Protein AF-A0A497GMQ5-F1 (afdb_monomer_lite)

Secondary structure (DSSP, 8-state):
-----GGGGEEEETTTTEEEESSPBPTTT-PBPEEE-SSS-EEE-TTT--EEE---------

Structure (mmCIF, N/CA/C/O backbone):
data_AF-A0A497GMQ5-F1
#
_entry.id   AF-A0A497GMQ5-F1
#
loop_
_atom_site.group_PDB
_atom_site.id
_atom_site.type_symbol
_atom_site.label_atom_id
_atom_site.label_alt_id
_atom_site.label_comp_id
_atom_site.label_asym_id
_atom_site.label_entity_id
_atom_site.label_seq_id
_atom_site.pdbx_PDB_ins_code
_atom_site.Cartn_x
_atom_site.Cartn_y
_atom_site.Cartn_z
_atom_site.occupancy
_atom_site.B_iso_or_equiv
_atom_site.auth_seq_id
_atom_site.auth_comp_id
_atom_site.auth_asym_id
_atom_site.auth_atom_id
_atom_site.pdbx_PDB_model_num
ATOM 1 N N . MET A 1 1 ? 16.738 4.409 16.202 1.00 47.97 1 MET A N 1
ATOM 2 C CA . MET A 1 1 ? 15.521 3.651 15.823 1.00 47.97 1 MET A CA 1
ATOM 3 C C . MET A 1 1 ? 14.322 4.593 15.830 1.00 47.97 1 MET A C 1
ATOM 5 O O . MET A 1 1 ? 13.967 5.096 16.887 1.00 47.97 1 MET A O 1
ATOM 9 N N . GLY A 1 2 ? 13.754 4.915 14.664 1.00 56.94 2 GLY A N 1
ATOM 10 C CA . GLY A 1 2 ? 12.609 5.830 14.568 1.00 56.94 2 GLY A CA 1
ATOM 11 C C . GLY A 1 2 ? 11.314 5.165 15.042 1.00 56.94 2 GLY A C 1
ATOM 12 O O . GLY A 1 2 ? 11.002 4.057 14.613 1.00 56.94 2 GLY A O 1
ATOM 13 N N . LYS A 1 3 ? 10.561 5.830 15.927 1.00 61.50 3 LYS A N 1
ATOM 14 C CA . LYS A 1 3 ? 9.241 5.370 16.393 1.00 61.50 3 LYS A CA 1
ATOM 15 C C . LYS A 1 3 ? 8.294 5.194 15.199 1.00 61.50 3 LYS A C 1
ATOM 17 O O . LYS A 1 3 ? 8.156 6.095 14.372 1.00 61.50 3 LYS A O 1
ATOM 22 N N . SER A 1 4 ? 7.619 4.050 15.114 1.00 63.41 4 SER A N 1
ATOM 23 C CA . SER A 1 4 ? 6.629 3.787 14.069 1.00 63.41 4 SER A CA 1
ATOM 24 C C . S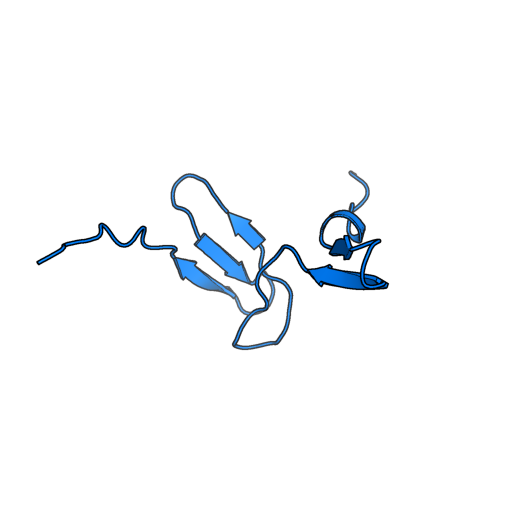ER A 1 4 ? 5.404 4.695 14.259 1.00 63.41 4 SER A C 1
ATOM 26 O O . SER A 1 4 ? 4.640 4.579 15.212 1.00 63.41 4 SER A O 1
ATOM 28 N N . MET A 1 5 ? 5.193 5.636 13.337 1.00 77.25 5 MET A N 1
ATOM 29 C CA . MET A 1 5 ? 4.045 6.556 13.344 1.00 77.25 5 MET A CA 1
ATOM 30 C C . MET A 1 5 ? 2.785 5.877 12.774 1.00 77.25 5 MET A C 1
ATOM 32 O O . MET A 1 5 ? 2.214 6.331 11.784 1.00 77.25 5 MET A O 1
ATOM 36 N N . ALA A 1 6 ? 2.364 4.753 13.365 1.00 72.62 6 ALA A N 1
ATOM 37 C CA . ALA A 1 6 ? 1.254 3.942 12.852 1.00 72.62 6 ALA A CA 1
ATOM 38 C C . ALA A 1 6 ? -0.076 4.715 12.771 1.00 72.62 6 ALA A C 1
ATOM 40 O O . ALA A 1 6 ? -0.832 4.514 11.821 1.00 72.62 6 ALA A O 1
ATOM 41 N N . HIS A 1 7 ? -0.321 5.643 13.704 1.00 73.12 7 HIS A N 1
ATOM 42 C CA . HIS A 1 7 ? -1.527 6.478 13.729 1.00 73.12 7 HIS A CA 1
ATOM 43 C C . HIS A 1 7 ? -1.684 7.344 12.469 1.00 73.12 7 HIS A C 1
ATOM 45 O O . HIS A 1 7 ? -2.800 7.573 12.024 1.00 73.12 7 HIS A O 1
AT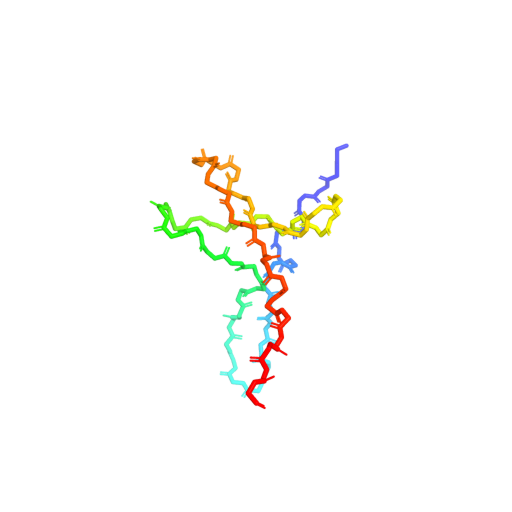OM 51 N N . ARG A 1 8 ? -0.580 7.757 11.824 1.00 78.88 8 ARG A N 1
ATOM 52 C CA . ARG A 1 8 ? -0.613 8.597 10.611 1.00 78.88 8 ARG A CA 1
ATOM 53 C C . ARG A 1 8 ? -1.212 7.901 9.386 1.00 78.88 8 ARG A C 1
ATOM 55 O O . ARG A 1 8 ? -1.459 8.560 8.380 1.00 78.88 8 ARG A O 1
ATOM 62 N N . ARG A 1 9 ? -1.409 6.579 9.443 1.00 75.94 9 ARG A N 1
ATOM 63 C CA . ARG A 1 9 ? -2.046 5.797 8.369 1.00 75.94 9 ARG A CA 1
ATOM 64 C C . ARG A 1 9 ? -3.559 5.993 8.321 1.00 75.94 9 ARG A C 1
ATOM 66 O O . ARG A 1 9 ? -4.167 5.644 7.314 1.00 75.94 9 ARG A O 1
ATOM 73 N N . TYR A 1 10 ? -4.139 6.532 9.386 1.00 80.38 10 TYR A N 1
ATOM 74 C CA . TYR A 1 10 ? -5.566 6.755 9.517 1.00 80.38 10 TYR A CA 1
ATOM 75 C C . TYR A 1 10 ? -5.854 8.253 9.541 1.00 80.38 10 TYR A C 1
ATOM 77 O O . TYR A 1 10 ? -5.094 9.042 10.102 1.00 80.38 10 TYR A O 1
ATOM 85 N N . GLU A 1 11 ? -6.943 8.638 8.901 1.00 80.06 11 GLU A N 1
ATOM 86 C CA . GLU A 1 11 ? -7.523 9.970 8.952 1.00 80.06 11 GLU A CA 1
ATOM 87 C C . GLU A 1 11 ? -8.845 9.882 9.709 1.00 80.06 11 GLU A C 1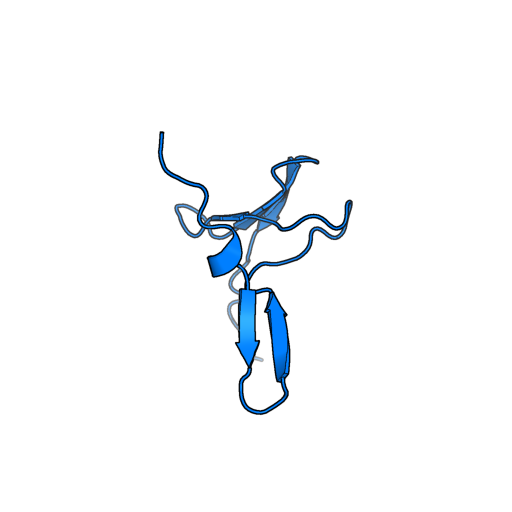
ATOM 89 O O . GLU A 1 11 ? -9.596 8.921 9.543 1.00 80.06 11 GLU A O 1
ATOM 94 N N . TYR A 1 12 ? -9.103 10.854 10.578 1.00 78.62 12 TYR A N 1
ATOM 95 C CA . TYR A 1 12 ? -10.354 10.929 11.316 1.00 78.62 12 TYR A CA 1
ATOM 96 C C . TYR A 1 12 ? -11.230 12.002 10.680 1.00 78.62 12 TYR A C 1
ATOM 98 O O . TYR A 1 12 ? -10.856 13.175 10.651 1.00 78.62 12 TYR A O 1
ATOM 106 N N . ASP A 1 13 ? -12.382 11.601 10.156 1.00 80.19 13 ASP A N 1
ATOM 107 C CA . ASP A 1 13 ? -13.393 12.538 9.693 1.00 80.19 13 ASP A CA 1
ATOM 108 C C . ASP A 1 13 ? -14.209 13.020 10.895 1.00 80.19 13 ASP A C 1
ATOM 110 O O . ASP A 1 13 ? -15.149 12.363 11.341 1.00 80.19 13 ASP A O 1
ATOM 114 N N . TYR A 1 14 ? -13.851 14.195 11.411 1.00 80.25 14 TYR A N 1
ATOM 115 C CA . TYR A 1 14 ? -14.522 14.828 12.549 1.00 80.25 14 TYR A CA 1
ATOM 116 C C . TYR A 1 14 ? -15.988 15.197 12.282 1.00 80.25 14 TYR A C 1
ATOM 118 O O . TYR A 1 14 ? -16.717 15.463 13.233 1.00 80.25 14 TYR A O 1
ATOM 126 N N . LYS A 1 15 ? -16.442 15.214 11.021 1.00 83.50 15 LYS A N 1
ATOM 127 C CA . LYS A 1 15 ? -17.843 15.506 10.685 1.00 83.50 15 LYS A CA 1
ATOM 128 C C . LYS A 1 15 ? -18.732 14.277 10.826 1.00 83.50 15 LYS A C 1
ATOM 130 O O . LYS A 1 15 ? -19.878 14.400 11.242 1.00 83.50 15 LYS A O 1
ATOM 135 N N . THR A 1 16 ? -18.219 13.103 10.461 1.00 83.88 16 THR A N 1
ATOM 136 C CA . THR A 1 16 ? -18.988 11.846 10.463 1.00 83.88 16 THR A CA 1
ATOM 137 C C . THR A 1 16 ? -18.590 10.889 11.586 1.00 83.88 16 THR A C 1
ATOM 139 O O . THR A 1 16 ? -19.273 9.893 11.812 1.00 83.88 16 THR A O 1
ATOM 142 N N . GLY A 1 17 ? -17.484 11.166 12.280 1.00 82.50 17 GLY A N 1
ATOM 143 C CA . GLY A 1 17 ? -16.898 10.300 13.302 1.00 82.50 17 GLY A CA 1
ATOM 144 C C . GLY A 1 17 ? -16.186 9.065 12.739 1.00 82.50 17 GLY A C 1
ATOM 145 O O . GLY A 1 17 ? -15.886 8.137 13.492 1.00 82.50 17 GLY A O 1
ATOM 146 N N . LYS A 1 18 ? -15.935 9.008 11.422 1.00 81.56 18 LYS A N 1
ATOM 147 C CA . LYS A 1 18 ? -15.371 7.827 10.751 1.00 81.56 18 LYS A CA 1
ATOM 148 C C . LYS A 1 18 ? -13.847 7.858 10.709 1.00 81.56 18 LYS A C 1
ATOM 150 O O . LYS A 1 18 ? -13.228 8.886 10.449 1.00 81.56 18 LYS A O 1
ATOM 155 N N . ILE A 1 19 ? -13.246 6.684 10.887 1.00 81.44 19 ILE A N 1
ATOM 156 C CA . ILE A 1 19 ? -11.812 6.460 10.691 1.00 81.44 19 ILE A CA 1
ATOM 157 C C . ILE A 1 19 ? -11.600 5.933 9.270 1.00 81.44 19 ILE A C 1
ATOM 159 O O . ILE A 1 19 ? -12.065 4.845 8.933 1.00 81.44 19 ILE A O 1
ATOM 163 N N . VAL A 1 20 ? -10.885 6.691 8.442 1.00 81.38 20 VAL A N 1
ATOM 164 C CA . VAL A 1 20 ? -10.570 6.338 7.054 1.00 81.38 20 VAL A CA 1
ATOM 165 C C . VAL A 1 20 ? -9.103 5.939 6.956 1.00 81.38 20 VAL A C 1
ATOM 167 O O . VAL A 1 20 ? -8.208 6.670 7.378 1.00 81.38 20 VAL A O 1
ATOM 170 N N . LEU A 1 21 ? -8.827 4.761 6.402 1.00 82.94 21 LEU A N 1
ATOM 171 C CA . LEU A 1 21 ? -7.459 4.329 6.138 1.00 82.94 21 LEU A CA 1
ATOM 172 C C . LEU A 1 21 ? -6.949 4.990 4.848 1.00 82.94 21 LEU A C 1
ATOM 174 O O . LEU A 1 21 ? -7.552 4.838 3.791 1.00 82.94 21 LEU A O 1
ATOM 178 N N . LYS A 1 22 ? -5.799 5.669 4.922 1.00 79.62 22 LYS A N 1
ATOM 179 C CA . LYS A 1 22 ? -5.178 6.350 3.769 1.00 79.62 22 LYS A CA 1
ATOM 180 C C . LYS A 1 22 ? -4.558 5.393 2.753 1.00 79.62 22 LYS A C 1
ATOM 182 O O . LYS A 1 22 ? -4.374 5.735 1.588 1.00 79.62 22 LYS A O 1
ATOM 187 N N . ASN A 1 23 ? -4.158 4.213 3.215 1.00 84.38 23 ASN A N 1
ATOM 188 C CA . ASN A 1 23 ? -3.423 3.233 2.429 1.00 84.38 23 ASN A CA 1
ATOM 189 C C . ASN A 1 23 ? -4.341 2.115 1.928 1.00 84.38 23 ASN A C 1
ATOM 191 O O . ASN A 1 23 ? -5.288 1.722 2.601 1.00 84.38 23 ASN A O 1
ATOM 195 N N . LYS A 1 24 ? -4.001 1.537 0.774 1.00 87.38 24 LYS A N 1
ATOM 196 C CA . LYS A 1 24 ? -4.717 0.393 0.209 1.00 87.38 24 LYS A CA 1
ATOM 197 C C . LYS A 1 24 ? -4.571 -0.853 1.091 1.00 87.38 24 LYS A C 1
ATOM 199 O O . LYS A 1 24 ? -3.495 -1.122 1.632 1.00 87.38 24 LYS A O 1
ATOM 204 N N . ILE A 1 25 ? -5.644 -1.633 1.199 1.00 91.25 25 ILE A N 1
ATOM 205 C CA . ILE A 1 25 ? -5.626 -2.973 1.793 1.00 91.25 25 ILE A CA 1
ATOM 206 C C . ILE A 1 25 ? -5.231 -4.000 0.729 1.00 91.25 25 ILE A C 1
ATOM 208 O O . ILE A 1 25 ? -5.708 -3.963 -0.402 1.00 91.25 25 ILE A O 1
ATOM 212 N N . CYS A 1 26 ? -4.353 -4.929 1.099 1.00 92.81 26 CYS A N 1
ATOM 213 C CA . CYS A 1 26 ? -3.899 -5.998 0.229 1.00 92.81 26 CYS A CA 1
ATOM 214 C C . CYS A 1 26 ? -5.052 -6.959 -0.084 1.00 92.81 26 CYS A C 1
ATOM 216 O O . CYS A 1 26 ? -5.579 -7.572 0.848 1.00 92.81 26 CYS A O 1
ATOM 218 N N . PRO A 1 27 ? -5.377 -7.190 -1.369 1.00 92.94 27 PRO A N 1
ATOM 219 C CA . PRO A 1 27 ? -6.483 -8.065 -1.751 1.00 92.94 27 PRO A CA 1
ATOM 220 C C . PRO A 1 27 ? -6.226 -9.541 -1.414 1.00 92.94 27 PRO A C 1
ATOM 222 O O . PRO A 1 27 ? -7.163 -10.322 -1.328 1.00 92.94 27 PRO A O 1
ATOM 225 N N . ARG A 1 28 ? -4.962 -9.938 -1.204 1.00 92.19 28 ARG A N 1
ATOM 226 C CA . ARG A 1 28 ? -4.593 -11.333 -0.919 1.00 92.19 28 ARG A CA 1
AT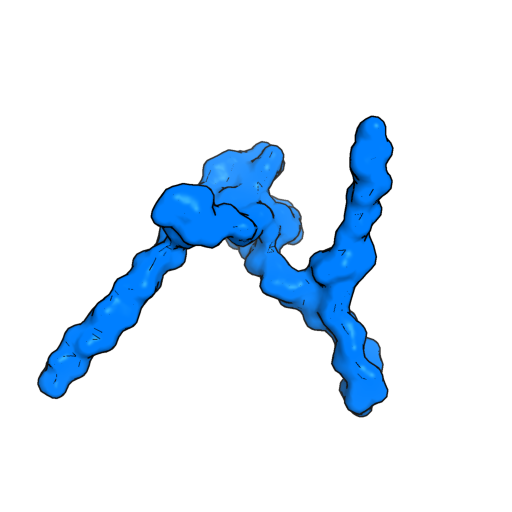OM 227 C C . ARG A 1 28 ? -4.604 -11.693 0.564 1.00 92.19 28 ARG A C 1
ATOM 229 O O . ARG A 1 28 ? -4.811 -12.851 0.894 1.00 92.19 28 ARG A O 1
ATOM 236 N N . CYS A 1 29 ? -4.299 -10.745 1.452 1.00 93.44 29 CYS A N 1
ATOM 237 C CA . CYS A 1 29 ? -4.103 -11.050 2.877 1.00 93.44 29 CYS A CA 1
ATOM 238 C C . CYS A 1 29 ? -4.693 -10.020 3.849 1.00 93.44 29 CYS A C 1
ATOM 240 O O . CYS A 1 29 ? -4.456 -10.125 5.049 1.00 93.44 29 CYS A O 1
ATOM 242 N N . GLY A 1 30 ? -5.395 -8.994 3.360 1.00 89.56 30 GLY A N 1
ATOM 243 C CA . GLY A 1 30 ? -6.089 -8.017 4.205 1.00 89.56 30 GLY A CA 1
ATOM 244 C C . GLY A 1 30 ? -5.189 -7.025 4.954 1.00 89.56 30 GLY A C 1
ATOM 245 O O . GLY A 1 30 ? -5.687 -6.185 5.696 1.00 89.56 30 GLY A O 1
ATOM 246 N N . ARG A 1 31 ? -3.863 -7.073 4.771 1.00 89.50 31 ARG A N 1
ATOM 247 C CA . ARG A 1 31 ? -2.922 -6.133 5.408 1.00 89.50 31 ARG A CA 1
ATOM 248 C C . ARG A 1 31 ? -2.760 -4.831 4.638 1.00 89.50 31 ARG A C 1
ATOM 250 O O . ARG A 1 31 ? -2.885 -4.796 3.420 1.00 89.50 31 ARG A O 1
ATOM 257 N N . ILE A 1 32 ? -2.380 -3.776 5.351 1.00 90.69 32 ILE A N 1
ATOM 258 C CA . ILE A 1 32 ? -2.094 -2.458 4.775 1.00 90.69 32 ILE A CA 1
ATOM 259 C C . ILE A 1 32 ? -0.873 -2.542 3.849 1.00 90.69 32 ILE A C 1
ATOM 261 O O . ILE A 1 32 ? 0.188 -3.027 4.246 1.00 90.69 32 ILE A O 1
ATOM 265 N N . MET A 1 33 ? -1.019 -2.047 2.623 1.00 92.81 33 MET A N 1
ATOM 266 C CA . MET A 1 33 ? 0.056 -1.964 1.637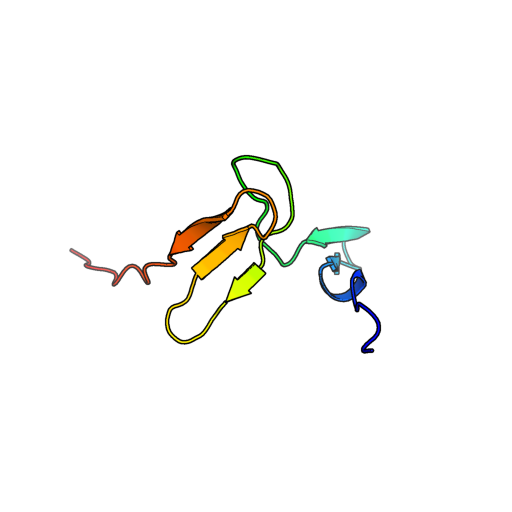 1.00 92.81 33 MET A CA 1
ATOM 267 C C . MET A 1 33 ? 0.841 -0.654 1.772 1.00 92.81 33 MET A C 1
ATOM 269 O O . MET A 1 33 ? 0.312 0.390 2.167 1.00 92.81 33 MET A O 1
ATOM 273 N N . ALA A 1 34 ? 2.122 -0.702 1.417 1.00 90.75 34 ALA A N 1
ATOM 274 C CA . ALA A 1 34 ? 2.986 0.462 1.300 1.00 90.75 34 ALA A CA 1
ATOM 275 C C . ALA A 1 34 ? 2.841 1.082 -0.095 1.00 90.75 34 ALA A C 1
ATOM 277 O O . ALA A 1 34 ? 2.959 0.385 -1.102 1.00 90.75 34 ALA A O 1
ATOM 278 N N . HIS A 1 35 ? 2.600 2.392 -0.148 1.00 91.88 35 HIS A N 1
ATOM 279 C CA . HIS A 1 35 ? 2.580 3.143 -1.399 1.00 91.88 35 HIS A CA 1
ATOM 280 C C . HIS A 1 35 ? 3.982 3.677 -1.692 1.00 91.88 35 HIS A C 1
ATOM 282 O O . HIS A 1 35 ? 4.431 4.640 -1.070 1.00 91.88 35 HIS A O 1
ATOM 288 N N . HIS A 1 36 ? 4.682 3.056 -2.634 1.00 90.44 36 HIS A N 1
ATOM 289 C CA . HIS A 1 36 ? 5.961 3.554 -3.122 1.00 90.44 36 HIS A CA 1
ATOM 290 C C . HIS A 1 36 ? 5.697 4.434 -4.334 1.00 90.44 36 HIS A C 1
ATOM 292 O O . HIS A 1 36 ? 5.181 3.932 -5.320 1.00 90.44 36 HIS A O 1
ATOM 298 N N . LYS A 1 37 ? 6.042 5.722 -4.268 1.00 88.31 37 LYS A N 1
ATOM 299 C CA . LYS A 1 37 ? 5.795 6.676 -5.365 1.00 88.31 37 LYS A CA 1
ATOM 300 C C . LYS A 1 37 ? 6.922 6.727 -6.405 1.00 88.31 37 LYS A C 1
ATOM 302 O O . LYS A 1 37 ? 6.687 7.131 -7.531 1.00 88.31 37 LYS A O 1
ATOM 307 N N . VAL A 1 38 ? 8.136 6.330 -6.020 1.00 87.00 38 VAL A N 1
ATOM 308 C CA . VAL A 1 38 ? 9.371 6.475 -6.812 1.00 87.00 38 VAL A CA 1
ATOM 309 C C . VAL A 1 38 ? 10.151 5.148 -6.770 1.00 87.00 38 VAL A C 1
ATOM 311 O O . VAL A 1 38 ? 10.085 4.442 -5.754 1.00 87.00 38 VAL A O 1
ATOM 314 N N . PRO A 1 39 ? 10.882 4.763 -7.836 1.00 86.62 39 PRO A N 1
ATOM 315 C CA . PRO A 1 39 ? 10.901 5.379 -9.172 1.00 86.62 39 PRO A CA 1
ATOM 316 C C . PRO A 1 39 ? 9.618 5.130 -9.972 1.00 86.62 39 PRO A C 1
ATOM 318 O O . PRO A 1 39 ? 9.259 5.945 -10.808 1.00 86.62 39 PRO A O 1
ATOM 321 N N . ILE A 1 40 ? 8.906 4.040 -9.677 1.00 87.38 40 ILE A N 1
ATOM 322 C CA . ILE A 1 40 ? 7.636 3.686 -10.317 1.00 87.38 40 ILE A CA 1
ATOM 323 C C . ILE A 1 40 ? 6.564 3.583 -9.225 1.00 87.38 40 ILE A C 1
ATOM 325 O O . ILE A 1 40 ? 6.784 2.839 -8.250 1.00 87.38 40 ILE A O 1
ATOM 329 N N . PRO A 1 41 ? 5.431 4.297 -9.366 1.00 91.50 41 PRO A N 1
ATOM 330 C CA . PRO A 1 41 ? 4.349 4.272 -8.398 1.00 91.50 41 PRO A CA 1
ATOM 331 C C . PRO A 1 41 ? 3.724 2.874 -8.306 1.00 91.50 41 PRO A C 1
ATOM 333 O O . PRO A 1 41 ? 3.254 2.299 -9.289 1.00 91.50 41 PRO A O 1
ATOM 336 N N . ARG A 1 42 ? 3.744 2.292 -7.106 1.00 92.25 42 ARG A N 1
ATOM 337 C CA . ARG A 1 42 ? 3.237 0.942 -6.837 1.00 92.25 42 ARG A CA 1
ATOM 338 C C . ARG A 1 42 ? 2.752 0.781 -5.405 1.00 92.25 42 ARG A C 1
ATOM 340 O O . ARG A 1 42 ? 3.309 1.355 -4.466 1.00 92.25 42 ARG A O 1
ATOM 347 N N . TRP A 1 43 ? 1.775 -0.092 -5.234 1.00 94.06 43 TRP A N 1
ATOM 348 C CA . TRP A 1 43 ? 1.391 -0.649 -3.949 1.00 94.06 43 TRP A CA 1
ATOM 349 C C . TRP A 1 43 ? 2.153 -1.945 -3.719 1.00 94.06 43 TRP A C 1
ATOM 351 O O . TRP A 1 43 ? 2.075 -2.862 -4.527 1.00 94.06 43 TRP A O 1
ATOM 361 N N . HIS A 1 44 ? 2.864 -2.048 -2.602 1.00 93.12 44 HIS A N 1
ATOM 362 C CA . HIS A 1 44 ? 3.584 -3.258 -2.222 1.00 93.12 44 HIS A CA 1
ATOM 363 C C . HIS A 1 44 ? 3.116 -3.768 -0.858 1.00 93.12 44 HIS A C 1
ATOM 365 O O . HIS A 1 44 ? 3.045 -3.019 0.118 1.00 93.12 44 HIS A O 1
ATOM 371 N N . CYS A 1 45 ? 2.795 -5.055 -0.768 1.00 94.56 45 CYS A N 1
ATOM 372 C CA . CYS A 1 45 ? 2.489 -5.718 0.489 1.00 94.56 45 CYS A CA 1
ATOM 373 C C . CYS A 1 45 ? 3.766 -6.321 1.081 1.00 94.56 45 CYS A C 1
ATOM 375 O O . CYS A 1 45 ? 4.249 -7.340 0.597 1.00 94.56 45 CYS A O 1
ATOM 377 N N . GLY A 1 46 ? 4.250 -5.758 2.190 1.00 90.44 46 GLY A N 1
ATOM 378 C CA . GLY A 1 46 ? 5.447 -6.255 2.880 1.00 90.44 46 GLY A CA 1
ATOM 379 C C . GLY A 1 46 ? 5.293 -7.611 3.584 1.00 90.44 46 GLY A C 1
ATOM 380 O O . GLY A 1 46 ? 6.249 -8.066 4.195 1.00 90.44 46 GLY A O 1
ATOM 381 N N . TYR A 1 47 ? 4.111 -8.241 3.540 1.00 92.69 47 TYR A N 1
ATOM 382 C CA . TYR A 1 47 ? 3.887 -9.571 4.123 1.00 92.69 47 TYR A CA 1
ATOM 383 C C . TYR A 1 47 ? 3.850 -10.687 3.075 1.00 92.69 47 TYR A C 1
ATOM 385 O O . TYR A 1 47 ? 4.580 -11.657 3.189 1.00 92.69 47 TYR A O 1
ATOM 393 N N . CYS A 1 48 ? 2.974 -10.577 2.068 1.00 95.06 48 CYS A N 1
ATOM 394 C CA . CYS A 1 48 ? 2.810 -11.625 1.047 1.00 95.06 48 CYS A CA 1
ATOM 395 C C . CYS A 1 48 ? 3.536 -11.306 -0.267 1.00 95.06 48 CYS A C 1
ATOM 397 O O . CYS A 1 48 ? 3.322 -11.991 -1.264 1.00 95.06 48 CYS A O 1
ATOM 399 N N . HIS A 1 49 ? 4.322 -10.226 -0.292 1.00 92.94 49 HIS A N 1
ATOM 400 C CA . HIS A 1 49 ? 5.067 -9.727 -1.452 1.00 92.94 49 HIS A CA 1
ATOM 401 C C . HIS A 1 49 ? 4.220 -9.371 -2.687 1.00 92.94 49 HIS A C 1
ATOM 403 O O . HIS A 1 49 ? 4.760 -9.089 -3.756 1.00 92.94 49 HIS A O 1
ATOM 409 N N . TYR A 1 50 ? 2.891 -9.312 -2.550 1.00 94.62 50 TYR A N 1
ATOM 410 C CA . TYR A 1 50 ? 2.009 -8.843 -3.614 1.00 94.62 50 TYR A CA 1
ATOM 411 C C . TYR A 1 50 ? 2.322 -7.392 -3.983 1.00 94.62 50 TYR A C 1
ATOM 413 O O . TYR A 1 50 ? 2.413 -6.533 -3.103 1.00 94.62 50 TYR A O 1
ATOM 421 N N . THR A 1 51 ? 2.464 -7.125 -5.279 1.00 93.44 51 THR A N 1
ATOM 422 C CA . THR A 1 51 ? 2.779 -5.799 -5.808 1.00 93.44 51 THR A CA 1
ATOM 423 C C . THR A 1 51 ? 1.800 -5.447 -6.912 1.00 93.44 51 THR A C 1
ATOM 425 O O . THR A 1 51 ? 1.530 -6.264 -7.786 1.00 93.44 51 THR A O 1
ATOM 428 N N . GLU A 1 52 ? 1.288 -4.227 -6.872 1.00 92.12 52 GLU A N 1
ATOM 429 C CA . GLU A 1 52 ? 0.361 -3.689 -7.855 1.00 92.12 52 GLU A CA 1
ATOM 430 C C . GLU A 1 52 ? 0.906 -2.354 -8.353 1.00 92.12 52 GLU A C 1
ATOM 432 O O . GLU A 1 52 ? 1.094 -1.416 -7.575 1.00 92.12 52 GLU A O 1
ATOM 437 N N . PHE A 1 53 ? 1.208 -2.280 -9.644 1.00 91.62 53 PHE A N 1
ATOM 438 C CA . PHE A 1 53 ? 1.722 -1.065 -10.263 1.00 91.62 53 PHE A CA 1
ATOM 439 C C . PHE A 1 53 ? 0.565 -0.141 -10.613 1.00 91.62 53 PHE A C 1
ATOM 441 O O . PHE A 1 53 ? -0.428 -0.564 -11.204 1.00 91.62 53 PHE A O 1
ATOM 448 N N . ILE A 1 54 ? 0.697 1.128 -10.238 1.00 87.81 54 ILE A N 1
ATOM 449 C CA . ILE A 1 54 ? -0.284 2.144 -10.592 1.00 87.81 54 ILE A CA 1
ATOM 450 C C . ILE A 1 54 ? 0.063 2.560 -12.015 1.00 87.81 54 ILE A C 1
ATOM 452 O O . ILE A 1 54 ? 0.981 3.345 -12.237 1.00 87.81 54 ILE A O 1
ATOM 456 N N . THR A 1 55 ? -0.627 1.975 -12.990 1.00 77.69 55 THR A N 1
ATOM 457 C CA . THR A 1 55 ? -0.597 2.519 -14.345 1.00 77.69 55 THR A CA 1
ATOM 458 C C . THR A 1 55 ? -1.401 3.811 -14.298 1.00 77.69 55 THR A C 1
ATOM 460 O O . THR A 1 55 ? -2.594 3.794 -13.994 1.00 77.69 55 THR A O 1
ATOM 463 N N . GLU A 1 56 ? -0.750 4.955 -14.511 1.00 66.69 56 GLU A N 1
ATOM 464 C CA . GLU A 1 56 ? -1.490 6.160 -14.865 1.00 66.69 56 GLU A CA 1
ATOM 465 C C . GLU A 1 56 ? -2.151 5.838 -16.197 1.00 66.69 56 GLU A C 1
ATOM 467 O O . GLU A 1 56 ? -1.497 5.772 -17.240 1.00 66.69 56 GLU A O 1
ATOM 472 N N . LYS A 1 57 ? -3.440 5.503 -16.142 1.00 56.91 57 LYS A N 1
ATOM 473 C CA . LYS A 1 57 ? -4.262 5.343 -17.328 1.00 56.91 57 LYS A CA 1
ATOM 474 C C . LYS A 1 57 ? -4.187 6.696 -18.031 1.00 56.91 57 LYS A C 1
ATOM 476 O O . LYS A 1 57 ? -4.846 7.641 -17.613 1.00 56.91 57 LYS A O 1
ATOM 481 N N . ARG A 1 58 ? -3.336 6.820 -19.054 1.00 55.31 58 ARG A N 1
ATOM 482 C CA . ARG A 1 58 ? -3.512 7.869 -20.054 1.00 55.31 58 ARG A CA 1
ATOM 483 C C . ARG A 1 58 ? -4.926 7.657 -20.565 1.00 55.31 58 ARG A C 1
ATOM 485 O O . ARG A 1 58 ? -5.224 6.595 -21.111 1.00 55.31 58 ARG A O 1
ATOM 492 N N . GLU A 1 59 ? -5.801 8.606 -20.277 1.00 59.72 59 GLU A N 1
ATOM 493 C CA . GLU A 1 59 ? -7.120 8.684 -20.876 1.00 59.72 59 GLU A CA 1
ATOM 494 C C . GLU A 1 59 ? -6.918 8.788 -22.389 1.00 59.72 59 GLU A C 1
ATOM 496 O O . GLU A 1 59 ? -6.7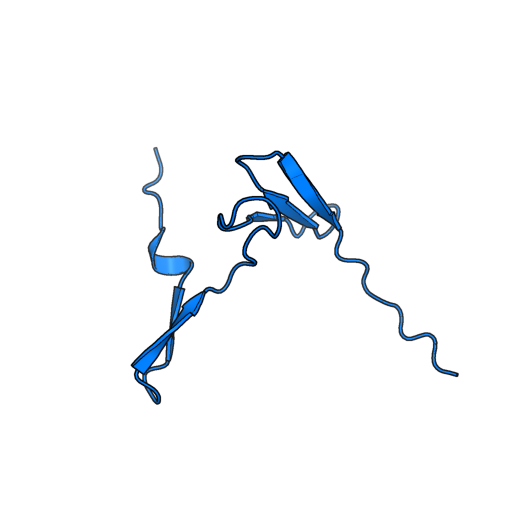29 9.863 -22.943 1.00 59.72 59 GLU A O 1
ATOM 501 N N . THR A 1 60 ? -6.890 7.656 -23.082 1.00 55.00 60 THR A N 1
ATOM 502 C CA . THR A 1 60 ? -7.214 7.629 -24.501 1.00 55.00 60 THR A CA 1
ATOM 503 C C . THR A 1 60 ? -8.737 7.731 -24.584 1.00 55.00 60 THR A C 1
ATOM 505 O O . THR A 1 60 ? -9.417 6.707 -24.649 1.00 55.00 60 THR A O 1
ATOM 508 N N . GLY A 1 61 ? -9.279 8.953 -24.501 1.00 58.19 61 GLY A N 1
ATOM 509 C CA . GLY A 1 61 ? -10.510 9.278 -25.236 1.00 58.19 61 GLY A CA 1
ATOM 510 C C . GLY A 1 61 ? -10.159 9.181 -26.725 1.00 58.19 61 GLY A C 1
ATOM 511 O O . GLY A 1 61 ? -9.092 9.652 -27.116 1.00 58.19 61 GLY A O 1
ATOM 512 N N . SER A 1 62 ? -10.800 8.309 -27.512 1.00 49.00 62 SER A N 1
ATOM 513 C CA . SER A 1 62 ? -12.176 8.438 -28.033 1.00 49.00 62 SER A CA 1
ATOM 514 C C . SER A 1 62 ? -12.361 9.723 -28.820 1.00 49.00 62 SER A C 1
ATOM 516 O O . SER A 1 62 ? -12.295 10.796 -28.187 1.00 49.00 62 SER A O 1
#

Foldseek 3Di:
DDDPPVVVQWDADPVVRDIDGNFDADPPPRDGWDFDVPPFTWTADPPPRDIGGDDPPPPPDD

Sequence (62 aa):
MGKSMAHRRYEYDYKTGKIVLKNKICPRCGRIMAHHKVPIPRWHCGYCHYTEFITEKRETGS

Radius of gyration: 14.93 Å; chains: 1; bounding box: 34×27×44 Å

pLDDT: mean 81.58, std 12.8, range [47.97, 95.06]